Protein AF-A0AAD8WRL1-F1 (afdb_monomer)

Nearest PDB structures (foldseek):
  3tvi-assembly2_C  TM=7.198E-01  e=3.036E-01  Clostridium acetobutylicum
  3tvi-assembly6_K  TM=6.885E-01  e=3.903E-01  Clostridium acetobutylicum
  8fbp-assembly1_K  TM=5.168E-01  e=1.429E-01  Pseudomonas aeruginosa PAO1
  6o1x-assembly1_A  TM=5.511E-01  e=3.443E-01  Clostridium perfringens
  3eh8-assembly3_G  TM=3.098E-01  e=2.127E+00  Aspergillus nidulans

InterPro domains:
  IPR036638 Helix-loop-helix DNA-binding domain superfamily [G3DSA:4.10.280.10] (1-69)
  IPR036638 Helix-loop-helix DNA-binding domain superfamily [SSF47459] (2-57)
  IPR051358 Transcription factor AMS/ICE1/BHLH6-like [PTHR31945] (2-147)
  IPR054502 Plant bHLH transcription factor, ACT-like domain [PF22754] (72-148)

Radius of gyration: 30.79 Å; Cα contacts (8 Å, |Δi|>4): 154; chains: 1; bounding box: 70×44×80 Å

Organism: Lolium multiflorum (NCBI:txid4521)

Mean predicted aligned error: 15.36 Å

Foldseek 3Di:
DDPVVVVVVVVVVVLVVLCVVLVNPDPDSVSSVVSSVVSVVVVVVVVVVVVVVVVVVVVVVVVVQVPDQWDWDWDDDPAAIFIFTFHQDDFPCLVVLLVVLCVVVQFAFPDFDADPPRTGTTTGRGHDDDDDDPQDRVNSRVSSSVSVVCRPVPDDDD

Solvent-accessible surface area (backbone atoms only — not comparable to full-atom values): 9084 Å² total; per-residue (Å²): 131,57,74,66,57,55,52,52,51,55,50,50,53,54,49,53,52,50,23,61,76,48,69,42,86,58,91,44,71,69,52,31,52,50,45,39,53,49,46,54,52,52,51,54,53,49,53,53,52,50,54,55,49,53,53,49,53,49,52,60,46,47,70,48,54,81,68,55,65,70,46,74,50,65,42,87,48,103,66,25,36,41,37,38,42,33,38,95,60,94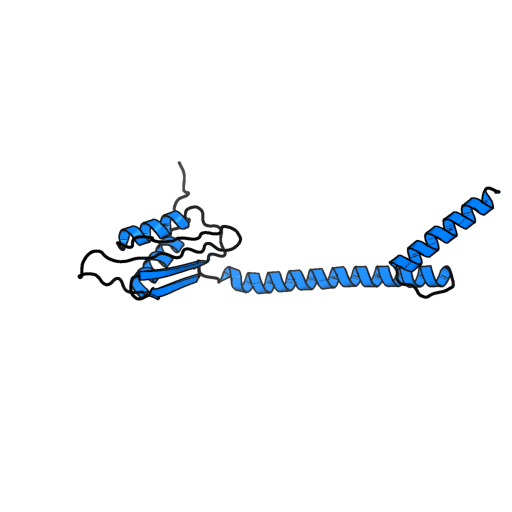,46,79,61,36,72,56,37,40,51,50,44,31,54,78,70,56,36,45,73,72,50,74,56,78,42,88,76,80,35,44,36,40,40,32,42,28,51,68,91,65,99,81,73,83,82,46,64,69,56,55,48,50,41,44,55,48,25,60,66,53,38,76,73,83,85,74,88,134

Sequence (158 aa):
MSRERKKAAALHEKMQILRSITHSHAMSNTSIIMDASEYIKELKQKVVRLNQEIAREEEATHSHKENSFPTVSVESLGHGFVVNVSSDKSCPGLLVSVLEAFEELGLTVLQATASSTDTFRLEAMGGGESQADNVDEDAVRGAVLQAMRNCGADQGDQ

Structure (mmCIF, N/CA/C/O backbone):
data_AF-A0AAD8WRL1-F1
#
_entry.id   AF-A0AAD8WRL1-F1
#
loop_
_atom_site.group_PDB
_atom_site.id
_atom_site.type_symbol
_atom_site.label_atom_id
_atom_site.label_alt_id
_atom_site.label_comp_id
_atom_site.label_asym_id
_atom_site.label_entity_id
_atom_site.label_seq_id
_atom_site.pdbx_PDB_ins_code
_atom_site.Cartn_x
_atom_site.Cartn_y
_atom_site.Cartn_z
_atom_site.occupancy
_atom_site.B_iso_or_equiv
_atom_site.auth_seq_id
_atom_site.auth_comp_id
_atom_site.auth_asym_id
_atom_site.auth_atom_id
_atom_site.pdbx_PDB_model_num
ATOM 1 N N . MET A 1 1 ? 25.706 -8.026 -49.096 1.00 61.31 1 MET A N 1
ATOM 2 C CA . MET A 1 1 ? 26.388 -7.411 -47.927 1.00 61.31 1 MET A CA 1
ATOM 3 C C . MET A 1 1 ? 27.380 -8.407 -47.339 1.00 61.31 1 MET A C 1
ATOM 5 O O . MET A 1 1 ? 26.949 -9.507 -47.014 1.00 61.31 1 MET A O 1
ATOM 9 N N . SER A 1 2 ? 28.668 -8.049 -47.218 1.00 89.44 2 SER A N 1
ATOM 10 C CA . SER A 1 2 ? 29.689 -8.921 -46.595 1.00 89.44 2 SER A CA 1
ATOM 11 C C . SER A 1 2 ? 29.380 -9.201 -45.119 1.00 89.44 2 SER A C 1
ATOM 13 O O . SER A 1 2 ? 28.690 -8.409 -44.468 1.00 89.44 2 SER A O 1
ATOM 15 N N . ARG A 1 3 ? 29.916 -10.300 -44.576 1.00 90.94 3 ARG A N 1
ATOM 16 C CA . ARG A 1 3 ? 29.769 -10.703 -43.166 1.00 90.94 3 ARG A CA 1
ATOM 17 C C . ARG A 1 3 ? 30.207 -9.593 -42.203 1.00 90.94 3 ARG A C 1
ATOM 19 O O . ARG A 1 3 ? 29.540 -9.353 -41.201 1.00 90.94 3 ARG A O 1
ATOM 26 N N . GLU A 1 4 ? 31.267 -8.871 -42.541 1.00 92.81 4 GLU A N 1
ATOM 27 C CA . GLU A 1 4 ? 31.828 -7.759 -41.765 1.00 92.81 4 GLU A CA 1
ATOM 28 C C . GLU A 1 4 ? 30.851 -6.582 -41.696 1.00 92.81 4 GLU A C 1
ATOM 30 O O . GLU A 1 4 ? 30.631 -6.020 -40.626 1.00 92.81 4 GLU A O 1
ATOM 35 N N . ARG A 1 5 ? 30.181 -6.262 -42.811 1.00 92.25 5 ARG A N 1
ATOM 36 C CA . ARG A 1 5 ? 29.174 -5.190 -42.853 1.00 92.25 5 ARG A CA 1
ATOM 37 C C . ARG A 1 5 ? 27.960 -5.517 -41.984 1.00 92.25 5 ARG A C 1
ATOM 39 O O . ARG A 1 5 ? 27.441 -4.631 -41.315 1.00 92.25 5 ARG A O 1
ATOM 46 N N . LYS A 1 6 ? 27.536 -6.788 -41.945 1.00 93.38 6 LYS A N 1
ATOM 47 C CA . LYS A 1 6 ? 26.451 -7.239 -41.055 1.00 93.38 6 LYS A CA 1
ATOM 48 C C . LYS A 1 6 ? 26.834 -7.100 -39.577 1.00 93.38 6 LYS A C 1
ATOM 50 O O . LYS A 1 6 ? 26.027 -6.630 -38.785 1.00 93.38 6 LYS A O 1
ATOM 55 N N . LYS A 1 7 ? 28.071 -7.461 -39.213 1.00 94.44 7 LYS A N 1
ATOM 56 C CA . LYS A 1 7 ? 28.583 -7.293 -37.841 1.00 94.44 7 LYS A CA 1
ATOM 57 C C . LYS A 1 7 ? 28.655 -5.821 -37.428 1.00 94.44 7 LYS A C 1
ATOM 59 O O . LYS A 1 7 ? 28.250 -5.493 -36.319 1.00 94.44 7 LYS A O 1
ATOM 64 N N . ALA A 1 8 ? 29.129 -4.948 -38.316 1.00 94.31 8 ALA A N 1
ATOM 65 C CA . ALA A 1 8 ? 29.195 -3.512 -38.054 1.00 94.31 8 ALA A CA 1
ATOM 66 C C . ALA A 1 8 ? 27.800 -2.897 -37.846 1.00 94.31 8 ALA A C 1
ATOM 68 O O . ALA A 1 8 ? 27.607 -2.127 -36.909 1.00 94.31 8 ALA A O 1
ATOM 69 N N . ALA A 1 9 ? 26.818 -3.288 -38.666 1.00 95.31 9 ALA A N 1
ATOM 70 C CA . ALA A 1 9 ? 25.434 -2.839 -38.516 1.00 95.31 9 ALA A CA 1
ATOM 71 C C . ALA A 1 9 ? 24.817 -3.293 -37.180 1.00 95.31 9 ALA A C 1
ATOM 73 O O . ALA A 1 9 ? 24.262 -2.474 -36.455 1.00 95.31 9 ALA A O 1
ATOM 74 N N . ALA A 1 10 ? 24.993 -4.566 -36.811 1.00 96.44 10 ALA A N 1
ATOM 75 C CA . ALA A 1 10 ? 24.490 -5.095 -35.541 1.00 96.44 10 ALA A CA 1
ATOM 76 C C . ALA A 1 10 ? 25.144 -4.428 -34.317 1.00 96.44 10 ALA A C 1
ATOM 78 O O . ALA A 1 10 ? 24.490 -4.208 -33.300 1.00 96.44 10 ALA A O 1
ATOM 79 N N . LEU A 1 11 ? 26.438 -4.098 -34.397 1.00 95.12 11 LEU A N 1
ATOM 80 C CA . LEU A 1 11 ? 27.111 -3.337 -33.345 1.00 95.12 11 LEU A CA 1
ATOM 81 C C . LEU A 1 11 ? 26.520 -1.930 -33.226 1.00 95.12 11 LEU A C 1
ATOM 83 O O . LEU A 1 11 ? 26.259 -1.481 -32.115 1.00 95.12 11 LEU A O 1
ATOM 87 N N . HIS A 1 12 ? 26.289 -1.252 -34.351 1.00 95.44 12 HIS A N 1
ATOM 88 C CA . HIS A 1 12 ? 25.700 0.083 -34.348 1.00 95.44 12 HIS A CA 1
ATOM 89 C C . HIS A 1 12 ? 24.317 0.089 -33.685 1.00 95.44 12 HIS A C 1
ATOM 91 O O . HIS A 1 12 ? 24.071 0.907 -32.806 1.00 95.44 12 HIS A O 1
ATOM 97 N N . GLU A 1 13 ? 23.456 -0.867 -34.033 1.00 96.88 13 GLU A N 1
ATOM 98 C CA . GLU A 1 13 ? 22.130 -1.023 -33.424 1.00 96.88 13 GLU A CA 1
ATOM 99 C C . GLU A 1 13 ? 22.215 -1.234 -31.904 1.00 96.88 13 GLU A C 1
ATOM 101 O O . GLU A 1 13 ? 21.565 -0.523 -31.137 1.00 96.88 13 GLU A O 1
ATOM 106 N N . LYS A 1 14 ? 23.096 -2.135 -31.448 1.00 97.25 14 LYS A N 1
ATOM 107 C CA . LYS A 1 14 ? 23.337 -2.361 -30.014 1.00 97.25 14 LYS A CA 1
ATOM 108 C C . LYS A 1 14 ? 23.812 -1.102 -29.291 1.00 97.25 14 LYS A C 1
ATOM 110 O O . LYS A 1 14 ? 23.390 -0.858 -28.165 1.00 97.25 14 LYS A O 1
ATOM 115 N N . MET A 1 15 ? 24.667 -0.302 -29.928 1.00 96.75 15 MET A N 1
ATOM 116 C CA . MET A 1 15 ? 25.148 0.953 -29.350 1.00 96.75 15 MET A CA 1
ATOM 117 C C . MET A 1 15 ? 24.042 2.007 -29.251 1.00 96.75 15 MET A C 1
ATOM 119 O O . MET A 1 15 ? 23.995 2.718 -28.252 1.00 96.75 15 MET A O 1
ATOM 123 N N . GLN A 1 16 ? 23.136 2.090 -30.232 1.00 96.12 16 GLN A N 1
ATOM 124 C CA . GLN A 1 16 ? 21.990 3.005 -30.162 1.00 96.12 16 GLN A CA 1
ATOM 125 C C . GLN A 1 16 ? 21.022 2.618 -29.042 1.00 96.12 16 GLN A C 1
ATOM 127 O O . GLN A 1 16 ? 20.570 3.481 -28.294 1.00 96.12 16 GLN A O 1
ATOM 132 N N . ILE A 1 17 ? 20.756 1.319 -28.878 1.00 97.50 17 ILE A N 1
ATOM 133 C CA . ILE A 1 17 ? 19.935 0.814 -27.771 1.00 97.50 17 ILE A CA 1
ATOM 134 C C . ILE A 1 17 ? 20.590 1.150 -26.431 1.00 97.50 17 ILE A C 1
ATOM 136 O O . ILE A 1 17 ? 19.932 1.712 -25.557 1.00 97.50 17 ILE A O 1
ATOM 140 N N . LEU A 1 18 ? 21.887 0.853 -26.281 1.00 97.38 18 LEU A N 1
ATOM 141 C CA . LEU A 1 18 ? 22.623 1.155 -25.055 1.00 97.38 18 LEU A CA 1
ATOM 142 C C . LEU A 1 18 ? 22.537 2.648 -24.726 1.00 97.38 18 LEU A C 1
ATOM 144 O O . LEU A 1 18 ? 22.148 2.991 -23.618 1.00 97.38 18 LEU A O 1
ATOM 148 N N . ARG A 1 19 ? 22.798 3.512 -25.715 1.00 96.94 19 ARG A N 1
ATOM 149 C CA . ARG A 1 19 ? 22.703 4.970 -25.594 1.00 96.94 19 ARG A CA 1
ATOM 150 C C . ARG A 1 19 ? 21.322 5.433 -25.131 1.00 96.94 19 ARG A C 1
ATOM 152 O O . ARG A 1 19 ? 21.235 6.291 -24.259 1.00 96.94 19 ARG A O 1
ATOM 159 N N . SER A 1 20 ? 20.257 4.878 -25.709 1.00 97.81 20 SER A N 1
ATOM 160 C CA . SER A 1 20 ? 18.883 5.237 -25.353 1.00 97.81 20 SER A CA 1
ATOM 161 C C . SER A 1 20 ? 18.536 4.825 -23.924 1.00 97.81 20 SER A C 1
ATOM 163 O O . SER A 1 20 ? 17.939 5.611 -23.199 1.00 97.81 20 SER A O 1
ATOM 165 N N . ILE A 1 21 ? 18.902 3.609 -23.511 1.00 97.19 21 ILE A N 1
ATOM 166 C CA . ILE A 1 21 ? 18.582 3.091 -22.172 1.00 97.19 21 ILE A CA 1
ATOM 167 C C . ILE A 1 21 ? 19.362 3.856 -21.100 1.00 97.19 21 ILE A C 1
ATOM 169 O O . ILE A 1 21 ? 18.825 4.177 -20.042 1.00 97.19 21 ILE A O 1
ATOM 173 N N . THR A 1 22 ? 20.624 4.178 -21.380 1.00 96.69 22 THR A N 1
ATOM 174 C CA . THR A 1 22 ? 21.499 4.887 -20.439 1.00 96.69 22 THR A CA 1
ATOM 175 C C . THR A 1 22 ? 21.349 6.402 -20.520 1.00 96.69 22 THR A C 1
ATOM 177 O O . THR A 1 22 ? 22.076 7.111 -19.835 1.00 96.69 22 THR A O 1
ATOM 180 N N . HIS A 1 23 ? 20.415 6.905 -21.341 1.00 95.50 23 HIS A N 1
ATOM 181 C CA . HIS A 1 23 ? 20.175 8.333 -21.573 1.00 95.50 23 HIS A CA 1
ATOM 182 C C . HIS A 1 23 ? 21.456 9.103 -21.947 1.00 95.50 23 HIS A C 1
ATOM 184 O O . HIS A 1 23 ? 21.626 10.277 -21.621 1.00 95.50 23 HIS A O 1
ATOM 190 N N . SER A 1 24 ? 22.375 8.438 -22.651 1.00 95.94 24 SER A N 1
ATOM 191 C CA . SER A 1 24 ? 23.657 9.023 -23.024 1.00 95.94 24 SER A CA 1
ATOM 192 C C . SER A 1 24 ? 23.493 9.986 -24.202 1.00 95.94 24 SER A C 1
ATOM 194 O O . SER A 1 24 ? 22.987 9.652 -25.280 1.00 95.94 24 SER A O 1
ATOM 196 N N . HIS A 1 25 ? 23.993 11.205 -24.031 1.00 94.69 25 HIS A N 1
ATOM 197 C CA . HIS A 1 25 ? 24.072 12.193 -25.107 1.00 94.69 25 HIS A CA 1
ATOM 198 C C . HIS A 1 25 ? 25.385 12.104 -25.892 1.00 94.69 25 HIS A C 1
ATOM 200 O O . HIS A 1 25 ? 25.586 12.871 -26.834 1.00 94.69 25 HIS A O 1
ATOM 206 N N . ALA A 1 26 ? 26.264 11.161 -25.557 1.00 94.25 26 ALA A N 1
ATOM 207 C CA . ALA A 1 26 ? 27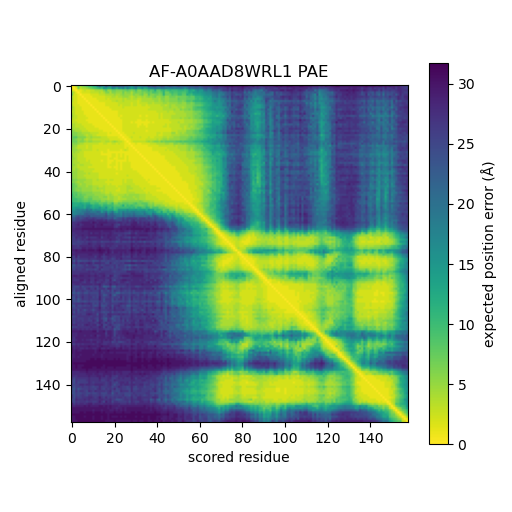.576 11.068 -26.161 1.00 94.25 26 ALA A CA 1
ATOM 208 C C . ALA A 1 26 ? 27.538 10.607 -27.626 1.00 94.25 26 ALA A C 1
ATOM 210 O O . ALA A 1 26 ? 26.692 9.822 -28.051 1.00 94.25 26 ALA A O 1
ATOM 211 N N . MET A 1 27 ? 28.501 11.096 -28.411 1.00 89.06 27 MET A N 1
ATOM 212 C CA . MET A 1 27 ? 28.598 10.814 -29.850 1.00 89.06 27 MET A CA 1
ATOM 213 C C . MET A 1 27 ? 29.604 9.707 -30.188 1.00 89.06 27 MET A C 1
ATOM 215 O O . MET A 1 27 ? 29.638 9.240 -31.324 1.00 89.06 27 MET A O 1
ATOM 219 N N . SER A 1 28 ? 30.417 9.276 -29.216 1.00 95.88 28 SER A N 1
ATOM 220 C CA . SER A 1 28 ? 31.409 8.211 -29.390 1.00 95.88 28 SER A CA 1
ATOM 221 C C . SER A 1 28 ? 30.989 6.942 -28.649 1.00 95.88 28 SER A C 1
ATOM 223 O O . SER A 1 28 ? 30.462 7.014 -27.540 1.00 95.88 28 SER A O 1
ATOM 225 N N . ASN A 1 29 ? 31.271 5.770 -29.226 1.00 95.00 29 ASN A N 1
ATOM 226 C CA . ASN A 1 29 ? 30.947 4.492 -28.585 1.00 95.00 29 ASN A CA 1
ATOM 227 C C . ASN A 1 29 ? 31.649 4.327 -27.230 1.00 95.00 29 ASN A C 1
ATOM 229 O O . ASN A 1 29 ? 31.048 3.809 -26.296 1.00 95.00 29 ASN A O 1
ATOM 233 N N . THR A 1 30 ? 32.894 4.794 -27.106 1.00 97.31 30 THR A N 1
ATOM 234 C CA . THR A 1 30 ? 33.647 4.744 -25.845 1.00 97.31 30 THR A CA 1
ATOM 235 C C . THR A 1 30 ? 32.959 5.562 -24.758 1.00 97.31 30 THR A C 1
ATOM 237 O O . THR A 1 30 ? 32.783 5.075 -23.646 1.00 97.31 30 THR A O 1
ATOM 240 N N . SER A 1 31 ? 32.520 6.776 -25.091 1.00 97.56 31 SER A N 1
ATOM 241 C CA . SER A 1 31 ? 31.791 7.638 -24.160 1.00 97.56 31 SER A CA 1
ATOM 242 C C . SER A 1 31 ? 30.425 7.048 -23.796 1.00 97.56 31 SER A C 1
ATOM 244 O O . SER A 1 31 ? 30.099 7.003 -22.622 1.00 97.56 31 SER A O 1
ATOM 246 N N . ILE A 1 32 ? 29.680 6.484 -2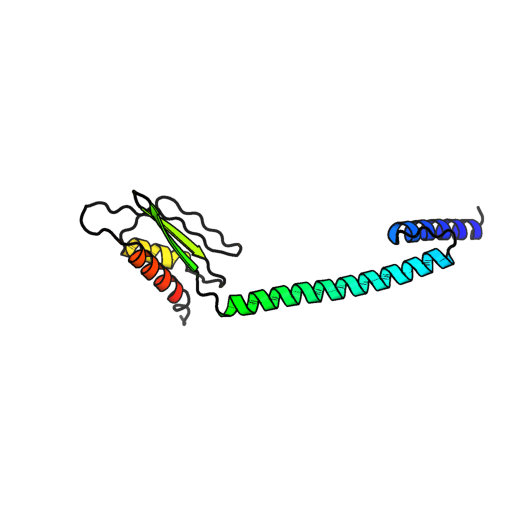4.758 1.00 97.69 32 ILE A N 1
ATOM 247 C CA . ILE A 1 32 ? 28.403 5.798 -24.477 1.00 97.69 32 ILE A CA 1
ATOM 248 C C . ILE A 1 32 ? 28.605 4.635 -23.489 1.00 97.69 32 ILE A C 1
ATOM 250 O O . ILE A 1 32 ? 27.794 4.440 -22.588 1.00 97.69 32 ILE A O 1
ATOM 254 N N . ILE A 1 33 ? 29.685 3.858 -23.635 1.00 97.81 33 ILE A N 1
ATOM 255 C CA . ILE A 1 33 ? 30.013 2.749 -22.721 1.00 97.81 33 ILE A CA 1
ATOM 256 C C . ILE A 1 33 ? 30.406 3.267 -21.331 1.00 97.81 33 ILE A C 1
ATOM 258 O O . ILE A 1 33 ? 30.065 2.644 -20.323 1.00 97.81 33 ILE A O 1
ATOM 262 N N . MET A 1 34 ? 31.119 4.390 -21.263 1.00 97.81 34 MET A N 1
ATOM 263 C CA . MET A 1 34 ? 31.489 5.025 -20.000 1.00 97.81 34 MET A CA 1
ATOM 264 C C . MET A 1 34 ? 30.246 5.524 -19.254 1.00 97.81 34 MET A C 1
ATOM 266 O O . MET A 1 34 ? 30.049 5.131 -18.107 1.00 97.81 34 MET A O 1
ATOM 270 N N . ASP A 1 35 ? 29.362 6.255 -19.938 1.00 97.94 35 ASP A N 1
ATOM 271 C CA . ASP A 1 35 ? 28.078 6.717 -19.396 1.00 97.94 35 ASP A CA 1
ATOM 272 C C . ASP A 1 35 ? 27.217 5.526 -18.941 1.00 97.94 35 ASP A C 1
ATOM 274 O O . ASP A 1 35 ? 26.619 5.541 -17.869 1.00 97.94 35 ASP A O 1
ATOM 278 N N . ALA A 1 36 ? 27.197 4.435 -19.716 1.00 98.19 36 ALA A N 1
ATOM 279 C CA . ALA A 1 36 ? 26.507 3.204 -19.331 1.00 98.19 36 ALA A CA 1
ATOM 280 C C . ALA A 1 36 ? 27.069 2.587 -18.042 1.00 98.19 36 ALA A C 1
ATOM 282 O O . ALA A 1 36 ? 26.319 2.092 -17.200 1.00 98.19 36 ALA A O 1
ATOM 283 N N . SER A 1 37 ? 28.394 2.606 -17.890 1.00 98.12 37 SER A N 1
ATOM 284 C CA . SER A 1 37 ? 29.075 2.072 -16.709 1.00 98.12 37 SER A CA 1
ATOM 285 C C . SER A 1 37 ? 28.771 2.911 -15.466 1.00 98.12 37 SER A C 1
ATOM 287 O O . SER A 1 37 ? 28.547 2.355 -14.388 1.00 98.12 37 SER A O 1
ATOM 289 N N . GLU A 1 38 ? 28.716 4.233 -15.624 1.00 98.00 38 GLU A N 1
ATOM 290 C CA . GLU A 1 38 ? 28.306 5.166 -14.575 1.00 98.00 38 GLU A CA 1
ATOM 291 C C . GLU A 1 38 ? 26.838 4.958 -14.185 1.00 98.00 38 GLU A C 1
ATOM 293 O O . GLU A 1 38 ? 26.546 4.730 -13.011 1.00 98.00 38 GLU A O 1
ATOM 298 N N . TYR A 1 39 ? 25.936 4.867 -15.163 1.00 98.31 39 TYR A N 1
ATOM 299 C CA . TYR A 1 39 ? 24.514 4.618 -14.929 1.00 98.31 39 TYR A CA 1
ATOM 300 C C . TYR A 1 39 ? 24.255 3.315 -14.152 1.00 98.31 39 TYR A C 1
ATOM 302 O O . TYR A 1 39 ? 23.459 3.278 -13.212 1.00 98.31 39 TYR A O 1
ATOM 310 N N . ILE A 1 40 ? 24.976 2.232 -14.471 1.00 98.31 40 ILE A N 1
ATOM 311 C CA . ILE A 1 40 ? 24.888 0.970 -13.715 1.00 98.31 40 ILE A CA 1
ATOM 312 C C . ILE A 1 40 ? 25.317 1.169 -12.254 1.00 98.31 40 ILE A C 1
ATOM 314 O O . ILE A 1 40 ? 24.708 0.595 -11.345 1.00 98.31 40 ILE A O 1
ATOM 318 N N . LYS A 1 41 ? 26.368 1.957 -12.005 1.00 98.06 41 LYS A N 1
ATOM 319 C CA . LYS A 1 41 ? 26.847 2.249 -10.648 1.00 98.06 41 LYS A CA 1
ATOM 320 C C . LYS A 1 41 ? 25.812 3.055 -9.863 1.00 98.06 41 LYS A C 1
ATOM 322 O O . LYS A 1 41 ? 25.527 2.703 -8.717 1.00 98.06 41 LYS A O 1
ATOM 327 N N . GLU A 1 42 ? 25.219 4.071 -10.481 1.00 97.81 42 GLU A N 1
ATOM 328 C CA . GLU A 1 42 ? 24.154 4.877 -9.880 1.00 97.81 42 GLU A CA 1
ATOM 329 C C . GLU A 1 42 ? 22.924 4.035 -9.535 1.00 97.81 42 GLU A C 1
ATOM 331 O O . GLU A 1 42 ? 22.410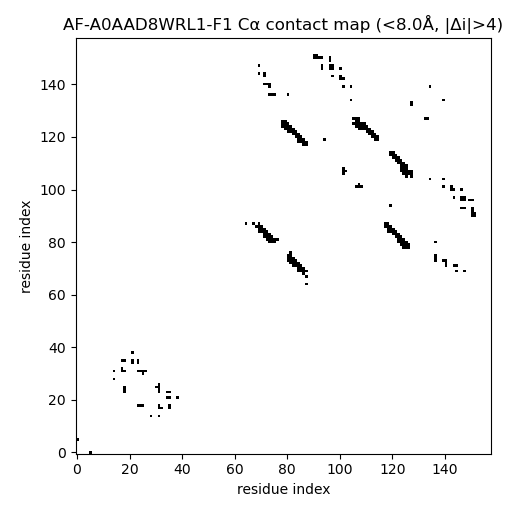 4.119 -8.419 1.00 97.81 42 GLU A O 1
ATOM 336 N N . LEU A 1 43 ? 22.481 3.167 -10.450 1.00 98.19 43 LEU A N 1
ATOM 337 C CA . LEU A 1 43 ? 21.353 2.268 -10.206 1.00 98.19 43 LEU A CA 1
ATOM 338 C C . LEU A 1 43 ? 21.622 1.322 -9.035 1.00 98.19 43 LEU A C 1
ATOM 340 O O . LEU A 1 43 ? 20.766 1.172 -8.163 1.00 98.19 43 LEU A O 1
ATOM 344 N N . LYS A 1 44 ? 22.822 0.734 -8.958 1.00 98.12 44 LYS A N 1
ATOM 345 C CA . LYS A 1 44 ? 23.215 -0.106 -7.816 1.00 98.12 44 LYS A CA 1
ATOM 346 C C . LYS A 1 44 ? 23.144 0.666 -6.500 1.00 98.12 44 LYS A C 1
ATOM 348 O O . LYS A 1 44 ? 22.589 0.165 -5.526 1.00 98.12 44 LYS A O 1
ATOM 353 N N . GLN A 1 45 ? 23.662 1.893 -6.472 1.00 98.12 45 GLN A N 1
ATOM 354 C CA . GLN A 1 45 ? 23.588 2.748 -5.285 1.00 98.12 45 GLN A CA 1
ATOM 355 C C . GLN A 1 45 ? 22.146 3.136 -4.939 1.00 98.12 45 GLN A C 1
ATOM 357 O O . GLN A 1 45 ? 21.791 3.194 -3.763 1.00 98.12 45 GLN A O 1
ATOM 362 N N . LYS A 1 46 ? 21.296 3.383 -5.942 1.00 98.00 46 LYS A N 1
ATOM 363 C CA . LYS A 1 46 ? 19.878 3.699 -5.741 1.00 98.00 46 LYS A CA 1
ATOM 364 C C . LYS A 1 46 ? 19.124 2.529 -5.110 1.00 98.00 46 LYS A C 1
ATOM 366 O O . LYS A 1 46 ? 18.387 2.760 -4.160 1.00 98.00 46 LYS A O 1
ATOM 371 N N . VAL A 1 47 ? 19.362 1.297 -5.567 1.00 98.19 47 VAL A N 1
ATOM 372 C CA . VAL A 1 47 ? 18.774 0.087 -4.964 1.00 98.19 47 VAL A CA 1
ATOM 373 C C . VAL A 1 47 ? 19.186 -0.055 -3.499 1.00 98.19 47 VAL A C 1
ATOM 375 O O . VAL A 1 47 ? 18.330 -0.261 -2.647 1.00 98.19 47 VAL A O 1
ATOM 378 N N . VAL A 1 48 ? 20.474 0.121 -3.181 1.00 97.88 48 VAL A N 1
ATOM 379 C CA . VAL A 1 48 ? 20.953 0.044 -1.788 1.00 97.88 48 VAL A CA 1
ATOM 380 C C . VAL A 1 48 ? 20.276 1.093 -0.904 1.00 97.88 48 VAL A C 1
ATOM 382 O O . VAL A 1 48 ? 19.819 0.756 0.184 1.00 97.88 48 VAL A O 1
ATOM 385 N N . ARG A 1 49 ? 20.172 2.346 -1.367 1.00 97.06 49 ARG A N 1
ATOM 386 C CA . ARG A 1 49 ? 19.506 3.416 -0.605 1.00 97.06 49 ARG A CA 1
ATOM 387 C C . ARG A 1 49 ? 18.026 3.133 -0.369 1.00 97.06 49 ARG A C 1
ATOM 389 O O . ARG A 1 49 ? 17.573 3.302 0.755 1.00 97.06 49 ARG A O 1
ATOM 396 N N . LEU A 1 50 ? 17.303 2.691 -1.399 1.00 97.31 50 LEU A N 1
ATOM 397 C CA . LEU A 1 50 ? 15.881 2.363 -1.280 1.00 97.31 50 LEU A CA 1
ATOM 398 C C . LEU A 1 50 ? 15.659 1.205 -0.304 1.00 97.31 50 LEU A C 1
ATOM 400 O O . LEU A 1 50 ? 14.805 1.303 0.565 1.00 97.31 50 LEU A O 1
ATOM 404 N N . ASN A 1 51 ? 16.485 0.158 -0.361 1.00 95.25 51 ASN A N 1
ATOM 405 C CA . ASN A 1 51 ? 16.392 -0.947 0.596 1.00 95.25 51 ASN A CA 1
ATOM 406 C C . ASN A 1 51 ? 16.657 -0.490 2.043 1.00 95.25 51 ASN A C 1
ATOM 408 O O . ASN A 1 51 ? 16.016 -0.976 2.966 1.00 95.25 51 ASN A O 1
ATOM 412 N N . GLN A 1 52 ? 17.579 0.455 2.257 1.00 95.06 52 GLN A N 1
ATOM 413 C CA . GLN A 1 52 ? 17.828 1.045 3.581 1.00 95.06 52 GLN A CA 1
ATOM 414 C C . GLN A 1 52 ? 16.699 1.965 4.056 1.00 95.06 52 GLN A C 1
ATOM 416 O O . GLN A 1 52 ? 16.548 2.181 5.253 1.00 95.06 52 GLN A O 1
ATOM 421 N N . GLU A 1 53 ? 15.969 2.596 3.141 1.00 93.88 53 GLU A N 1
ATOM 422 C CA . GLU A 1 53 ? 14.797 3.414 3.459 1.00 93.88 53 GLU A CA 1
ATOM 423 C C . GLU A 1 53 ? 13.619 2.527 3.859 1.00 93.88 53 GLU A C 1
ATOM 425 O O . GLU A 1 53 ? 13.095 2.715 4.950 1.00 93.88 53 GLU A O 1
ATOM 430 N N . ILE A 1 54 ? 13.332 1.481 3.075 1.00 91.56 54 ILE A N 1
ATOM 431 C CA . ILE A 1 54 ? 12.327 0.459 3.401 1.00 91.56 54 ILE A CA 1
ATOM 432 C C . ILE A 1 54 ? 12.615 -0.161 4.772 1.00 91.56 54 ILE A C 1
ATOM 434 O O . ILE A 1 54 ? 11.752 -0.142 5.639 1.00 91.56 54 ILE A O 1
ATOM 438 N N . ALA A 1 55 ? 13.851 -0.611 5.018 1.00 88.44 55 ALA A N 1
ATOM 439 C CA . ALA A 1 55 ? 14.217 -1.179 6.316 1.00 88.44 55 ALA A CA 1
ATOM 440 C C . ALA A 1 55 ? 14.040 -0.174 7.470 1.00 88.44 55 ALA A C 1
ATOM 442 O O . ALA A 1 55 ? 13.641 -0.548 8.564 1.00 88.44 55 ALA A O 1
ATOM 443 N N . ARG A 1 56 ? 14.312 1.121 7.252 1.00 87.06 56 ARG A N 1
ATOM 444 C CA . ARG A 1 56 ? 14.103 2.152 8.283 1.00 87.06 56 ARG A CA 1
ATOM 445 C C . ARG A 1 56 ? 12.625 2.422 8.551 1.00 87.06 56 ARG A C 1
ATOM 447 O O . ARG A 1 56 ? 12.272 2.652 9.703 1.00 87.06 56 ARG A O 1
ATOM 454 N N . GLU A 1 57 ? 11.780 2.405 7.525 1.00 81.75 57 GLU A N 1
ATOM 455 C CA . GLU A 1 57 ? 10.325 2.515 7.676 1.00 81.75 57 GLU A CA 1
ATOM 456 C C . GLU A 1 57 ? 9.735 1.280 8.368 1.00 81.75 57 GLU A C 1
ATOM 458 O O . GLU A 1 57 ? 8.877 1.411 9.242 1.00 81.75 57 GLU A O 1
ATOM 463 N N . GLU A 1 58 ? 10.236 0.087 8.049 1.00 75.69 58 GLU A N 1
ATOM 464 C CA . GLU A 1 58 ? 9.887 -1.157 8.736 1.00 75.69 58 GLU A CA 1
ATOM 465 C C . GLU A 1 58 ? 10.285 -1.095 10.218 1.00 75.69 58 GLU A C 1
ATOM 467 O O . GLU A 1 58 ? 9.446 -1.321 11.078 1.00 75.69 58 GLU A O 1
ATOM 472 N N . GLU A 1 59 ? 11.506 -0.686 10.565 1.00 69.25 59 GLU A N 1
ATOM 473 C CA . GLU A 1 59 ? 11.933 -0.535 11.970 1.00 69.25 59 GLU A CA 1
ATOM 474 C C . GLU A 1 59 ? 11.144 0.558 12.724 1.00 69.25 59 GLU A C 1
ATOM 476 O O . GLU A 1 59 ? 10.760 0.392 13.890 1.00 69.25 59 GLU A O 1
ATOM 481 N N . ALA A 1 60 ? 10.841 1.678 12.060 1.00 63.62 60 ALA A N 1
ATOM 482 C CA . ALA A 1 60 ? 10.005 2.740 12.623 1.00 63.62 60 ALA A CA 1
ATOM 483 C C . ALA A 1 60 ? 8.553 2.282 12.846 1.00 63.62 60 ALA A C 1
ATOM 485 O O . ALA A 1 60 ? 7.903 2.711 13.799 1.00 63.62 60 ALA A O 1
ATOM 486 N N . THR A 1 61 ? 8.043 1.383 12.004 1.00 56.16 61 THR A N 1
ATOM 487 C CA . THR A 1 61 ? 6.722 0.777 12.196 1.00 56.16 61 THR A CA 1
ATOM 488 C C . THR A 1 61 ? 6.752 -0.397 13.172 1.00 56.16 61 THR A C 1
ATOM 490 O O . THR A 1 61 ? 5.775 -0.576 13.889 1.00 56.16 61 THR A O 1
ATOM 493 N N . HIS A 1 62 ? 7.847 -1.151 13.297 1.00 51.53 62 HIS A N 1
ATOM 494 C CA . HIS A 1 62 ? 8.000 -2.249 14.260 1.00 51.53 62 HIS A CA 1
ATOM 495 C C . HIS A 1 62 ? 8.109 -1.754 15.705 1.00 51.53 62 HIS A C 1
ATOM 497 O O . HIS A 1 62 ? 7.437 -2.292 16.584 1.00 51.53 62 HIS A O 1
ATOM 503 N N . SER A 1 63 ? 8.844 -0.666 15.942 1.00 49.09 63 SER A N 1
ATOM 504 C CA . SER A 1 63 ? 8.894 -0.001 17.254 1.00 49.09 63 SER A CA 1
ATOM 505 C C . SER A 1 63 ? 7.542 0.595 17.686 1.00 49.09 63 SER A C 1
ATOM 507 O O . SER A 1 63 ? 7.263 0.679 18.882 1.00 49.09 63 SER A O 1
ATOM 509 N N . HIS A 1 64 ? 6.662 0.927 16.733 1.00 47.91 64 HIS A N 1
ATOM 510 C CA . HIS A 1 64 ? 5.262 1.272 17.002 1.00 47.91 64 HIS A CA 1
ATOM 511 C C . HIS A 1 64 ? 4.315 0.056 17.057 1.00 47.91 64 HIS A C 1
ATOM 513 O O . HIS A 1 64 ? 3.338 0.106 17.798 1.00 47.91 64 HIS A O 1
ATOM 519 N N . LYS A 1 65 ? 4.593 -1.042 16.341 1.00 46.88 65 LYS A N 1
ATOM 520 C CA . LYS A 1 65 ? 3.758 -2.260 16.291 1.00 46.88 65 LYS A CA 1
ATOM 521 C C . LYS A 1 65 ? 3.940 -3.193 17.486 1.00 46.88 65 LYS A C 1
ATOM 523 O O . LYS A 1 65 ? 2.984 -3.867 17.857 1.00 46.88 65 LYS A O 1
ATOM 528 N N . GLU A 1 66 ? 5.113 -3.240 18.119 1.00 45.50 66 GLU A N 1
ATOM 529 C CA . GLU A 1 66 ? 5.304 -4.071 19.323 1.00 45.50 66 GLU A CA 1
ATOM 530 C C . GLU A 1 66 ? 4.541 -3.532 20.545 1.00 45.50 66 GLU A C 1
ATOM 532 O O . GLU A 1 66 ? 4.167 -4.310 21.421 1.00 45.50 66 GLU A O 1
ATOM 537 N N . ASN A 1 67 ? 4.210 -2.235 20.545 1.00 45.56 67 ASN A N 1
ATOM 538 C CA . ASN A 1 67 ? 3.413 -1.565 21.578 1.00 45.56 67 ASN A CA 1
ATOM 539 C C . ASN A 1 67 ? 2.044 -1.062 21.088 1.00 45.56 67 ASN A C 1
ATOM 541 O O . ASN A 1 67 ? 1.353 -0.360 21.832 1.00 45.56 67 ASN A O 1
ATOM 545 N N . SER A 1 68 ? 1.632 -1.401 19.864 1.00 50.69 68 SER A N 1
ATOM 546 C CA . SER A 1 68 ? 0.303 -1.048 19.367 1.00 50.69 68 SER A CA 1
ATOM 547 C C . SER A 1 68 ? -0.714 -1.963 20.037 1.00 50.69 68 SER A C 1
ATOM 549 O O . SER A 1 68 ? -0.948 -3.106 19.634 1.00 50.69 68 SER A O 1
ATOM 551 N N . PHE A 1 69 ? -1.265 -1.484 21.149 1.00 56.16 69 PHE A N 1
ATOM 552 C CA . PHE A 1 69 ? -2.476 -2.062 21.698 1.00 56.16 69 PHE A CA 1
ATOM 553 C C . PHE A 1 69 ? -3.567 -1.984 20.628 1.00 56.16 69 PHE A C 1
ATOM 555 O O . PHE A 1 69 ? -3.622 -1.000 19.884 1.00 56.16 69 PHE A O 1
ATOM 562 N N . PRO A 1 70 ? -4.445 -2.994 20.550 1.00 68.44 70 PRO A N 1
ATOM 563 C CA . PRO A 1 70 ? -5.610 -2.896 19.695 1.00 68.44 70 PRO A CA 1
ATOM 564 C C . PRO A 1 70 ? -6.325 -1.563 19.927 1.00 68.44 70 PRO A C 1
ATOM 566 O O . PRO A 1 70 ? -6.649 -1.212 21.064 1.00 68.44 70 PRO A O 1
ATOM 569 N N . THR A 1 71 ? -6.516 -0.797 18.857 1.00 76.38 71 THR A N 1
ATOM 570 C CA . THR A 1 71 ? -7.149 0.515 18.966 1.00 76.38 71 THR A CA 1
ATOM 571 C C . THR A 1 71 ? -8.650 0.330 18.810 1.00 76.38 71 THR A C 1
ATOM 573 O O . THR A 1 71 ? -9.122 -0.233 17.824 1.00 76.38 71 THR A O 1
ATOM 576 N N . VAL A 1 72 ? -9.392 0.791 19.814 1.00 84.00 72 VAL A N 1
ATOM 577 C CA . VAL A 1 72 ? -10.855 0.810 19.824 1.00 84.00 72 VAL A CA 1
ATOM 578 C C . VAL A 1 72 ? -11.293 2.259 19.956 1.00 84.00 72 VAL A C 1
ATOM 580 O O . VAL A 1 72 ? -10.901 2.941 20.906 1.00 84.00 72 VAL A O 1
ATOM 583 N N . SER A 1 73 ? -12.108 2.736 19.023 1.00 85.25 73 SER A N 1
ATOM 584 C CA . SER A 1 73 ? -12.856 3.984 19.175 1.00 85.25 73 SER A CA 1
ATOM 585 C C . SER A 1 73 ? -14.344 3.676 19.197 1.00 85.25 73 SER A C 1
ATOM 587 O O . SER A 1 73 ? -14.816 2.828 18.443 1.00 85.25 73 SER A O 1
ATOM 589 N N . VAL A 1 74 ? -15.070 4.360 20.071 1.00 85.44 74 VAL A N 1
ATOM 590 C CA . VAL A 1 74 ? -16.524 4.287 20.158 1.00 85.44 74 VAL A CA 1
ATOM 591 C C . VAL A 1 74 ? -17.021 5.718 20.044 1.00 85.44 74 VAL A C 1
ATOM 593 O O . VAL A 1 74 ? -16.484 6.603 20.695 1.00 85.44 74 VAL A O 1
ATOM 596 N N . GLU A 1 75 ? -17.991 5.958 19.177 1.00 82.81 75 GLU A N 1
ATOM 597 C CA . GLU A 1 75 ? -18.629 7.261 19.019 1.00 82.81 75 GLU A CA 1
ATOM 598 C C . GLU A 1 75 ? -20.127 7.093 19.262 1.00 82.81 75 GLU A C 1
ATOM 600 O O . GLU A 1 75 ? -20.767 6.247 18.635 1.00 82.81 75 GLU A O 1
ATOM 605 N N . SER A 1 76 ? -20.699 7.879 20.175 1.00 79.44 76 SER A N 1
ATOM 606 C CA . SER A 1 76 ? -22.148 7.898 20.384 1.00 79.44 76 SER A CA 1
ATOM 607 C C . SER A 1 76 ? -22.829 8.750 19.311 1.00 79.44 76 SER A C 1
ATOM 609 O O . SER A 1 76 ? -22.524 9.931 19.135 1.00 79.44 76 SER A O 1
ATOM 611 N N . LEU A 1 77 ? -23.784 8.155 18.603 1.00 71.12 77 LEU A N 1
ATOM 612 C CA . LEU A 1 77 ? -24.736 8.843 17.740 1.00 71.12 77 LEU A CA 1
ATOM 613 C C . LEU A 1 77 ? -26.123 8.769 18.371 1.00 71.12 77 LEU A C 1
ATOM 615 O O . LEU A 1 77 ? -26.430 7.847 19.112 1.00 71.12 77 LEU A O 1
ATOM 619 N N . GLY A 1 78 ? -27.001 9.723 18.056 1.00 68.81 78 GLY A N 1
ATOM 620 C CA . GLY A 1 78 ? -28.273 9.903 18.774 1.00 68.81 78 GLY A CA 1
ATOM 621 C C . GLY A 1 78 ? -29.185 8.669 18.919 1.00 68.81 78 GLY A C 1
ATOM 622 O O . GLY A 1 78 ? -30.078 8.704 19.754 1.00 68.81 78 GLY A O 1
ATOM 623 N N . HIS A 1 79 ? -28.982 7.599 18.142 1.00 68.75 79 HIS A N 1
ATOM 624 C CA . HIS A 1 79 ? -29.698 6.324 18.282 1.00 68.75 79 HIS A CA 1
ATOM 625 C C . HIS A 1 79 ? -28.779 5.084 18.326 1.00 68.75 79 HIS A C 1
ATOM 627 O O . HIS A 1 79 ? -29.254 3.979 18.079 1.00 68.75 79 HIS A O 1
ATOM 633 N N . GLY A 1 80 ? -27.481 5.247 18.612 1.00 73.38 80 GLY A N 1
ATOM 634 C CA . GLY A 1 80 ? -26.579 4.124 18.865 1.00 73.38 80 GLY A CA 1
ATOM 635 C C . GLY A 1 80 ? -25.094 4.457 18.847 1.00 73.38 80 GLY A C 1
ATOM 636 O O . GLY A 1 80 ? -24.700 5.577 19.157 1.00 73.38 80 GLY A O 1
ATOM 637 N N . PHE A 1 81 ? -24.259 3.481 18.495 1.00 80.81 81 PHE A N 1
ATOM 638 C CA . PHE A 1 81 ? -22.804 3.621 18.528 1.00 80.81 81 PHE A CA 1
ATOM 639 C C . PHE A 1 81 ? -22.184 3.406 17.150 1.00 80.81 81 PHE A C 1
ATOM 641 O O . PHE A 1 81 ? -22.695 2.673 16.310 1.00 80.81 81 PHE A O 1
ATOM 648 N N . VAL A 1 82 ? -21.045 4.040 16.915 1.00 83.69 82 VAL A N 1
ATOM 649 C CA . VAL A 1 82 ? -20.110 3.637 15.870 1.00 83.69 82 VAL A CA 1
ATOM 650 C C . VAL A 1 82 ? -18.877 3.138 16.582 1.00 83.69 82 VAL A C 1
ATOM 652 O O . VAL A 1 82 ? -18.129 3.903 17.186 1.00 83.69 82 VAL A O 1
ATOM 655 N N . VAL A 1 83 ? -18.691 1.826 16.543 1.00 83.25 83 VAL A N 1
ATOM 656 C CA . VAL A 1 83 ? -17.464 1.201 17.013 1.00 83.25 83 VAL A CA 1
ATOM 657 C C . VAL A 1 83 ? -16.490 1.171 15.836 1.00 83.25 83 VAL A C 1
ATOM 659 O O . VAL A 1 83 ? -16.872 1.083 14.673 1.00 83.25 83 VAL A O 1
ATOM 662 N N . A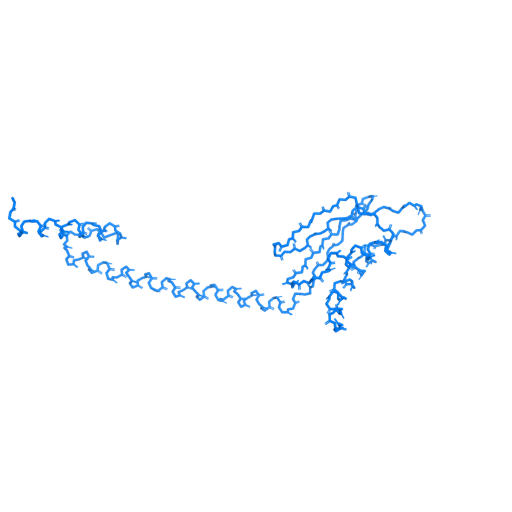SN A 1 84 ? -15.206 1.330 16.103 1.00 82.25 84 ASN A N 1
ATOM 663 C CA . ASN A 1 84 ? -14.167 1.021 15.142 1.00 82.25 84 ASN A CA 1
ATOM 664 C C . ASN A 1 84 ? -13.072 0.289 15.892 1.00 82.25 84 ASN A C 1
ATOM 666 O O . ASN A 1 84 ? -12.580 0.745 16.924 1.00 82.25 84 ASN A O 1
ATOM 670 N N . VAL A 1 85 ? -12.727 -0.864 15.353 1.00 81.06 85 VAL A N 1
ATOM 671 C CA . VAL A 1 85 ? -11.708 -1.739 15.892 1.00 81.06 85 VAL A CA 1
ATOM 672 C C . VAL A 1 85 ? -10.547 -1.707 14.904 1.00 81.06 85 VAL A C 1
ATOM 674 O O . VAL A 1 85 ? -10.727 -1.503 13.706 1.00 81.06 85 VAL A O 1
ATOM 677 N N . SER A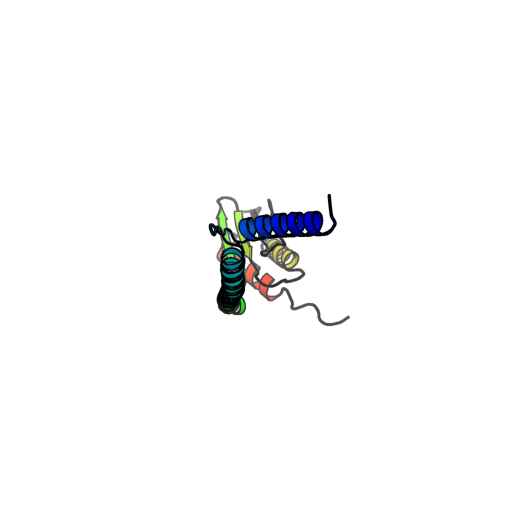 1 86 ? -9.324 -1.824 15.390 1.00 76.62 86 SER A N 1
ATOM 678 C CA . SER A 1 86 ? -8.177 -2.109 14.539 1.00 76.62 86 SER A CA 1
ATOM 679 C C . SER A 1 86 ? -7.170 -2.924 15.328 1.00 76.62 86 SER A C 1
ATOM 681 O O . SER A 1 86 ? -6.849 -2.608 16.476 1.00 76.62 86 SER A O 1
ATOM 683 N N . SER A 1 87 ? -6.684 -3.991 14.705 1.00 73.19 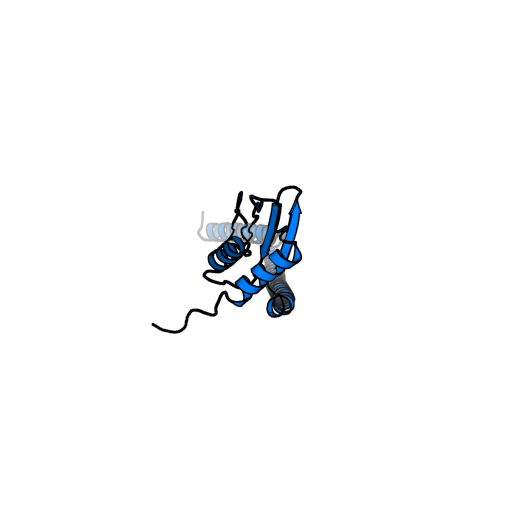87 SER A N 1
ATOM 684 C CA . SER A 1 87 ? -5.677 -4.875 15.272 1.00 73.19 87 SER A CA 1
ATOM 685 C C . SER A 1 87 ? -4.573 -5.069 14.251 1.00 73.19 87 SER A C 1
ATOM 687 O O . SER A 1 87 ? -4.837 -5.524 13.141 1.00 73.19 87 SER A O 1
ATOM 689 N N . ASP A 1 88 ? -3.344 -4.785 14.668 1.00 65.44 88 ASP A N 1
ATOM 690 C CA . ASP A 1 88 ? -2.137 -5.019 13.870 1.00 65.44 88 ASP A CA 1
ATOM 691 C C . ASP A 1 88 ? -1.690 -6.494 13.928 1.00 65.44 88 ASP A C 1
ATOM 693 O O . ASP A 1 88 ? -0.728 -6.894 13.268 1.00 65.44 88 ASP A O 1
ATOM 697 N N . LYS A 1 89 ? -2.381 -7.314 1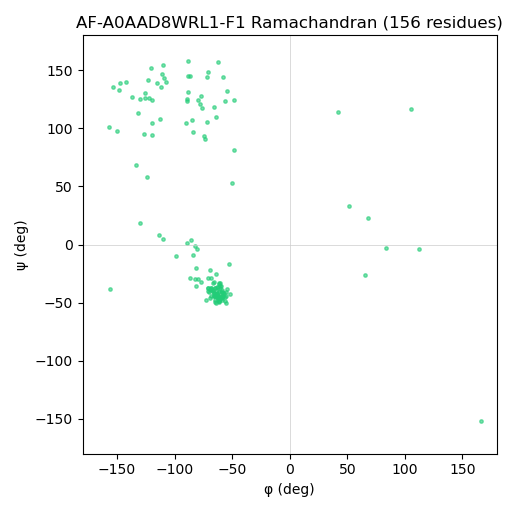4.736 1.00 65.31 89 LYS A N 1
ATOM 698 C CA . LYS A 1 89 ? -2.162 -8.757 14.881 1.00 65.31 89 LYS A CA 1
ATOM 699 C C . LYS A 1 89 ? -3.348 -9.531 14.318 1.00 65.31 89 LYS A C 1
ATOM 701 O O . LYS A 1 89 ? -4.504 -9.215 14.616 1.00 65.31 89 LYS A O 1
ATOM 706 N N . SER A 1 90 ? -3.049 -10.581 13.552 1.00 65.50 90 SER A N 1
ATOM 707 C CA . SER A 1 90 ? -4.057 -11.550 13.119 1.00 65.50 90 SER A CA 1
ATOM 708 C C . SER A 1 90 ? -4.581 -12.291 14.344 1.00 65.50 90 SER A C 1
ATOM 710 O O . SER A 1 90 ? -3.811 -12.953 15.039 1.00 65.50 90 SER A O 1
ATOM 712 N N . CYS A 1 91 ? -5.875 -12.152 14.616 1.00 69.81 91 CYS A N 1
ATOM 713 C CA . CYS A 1 91 ? -6.529 -12.803 15.738 1.00 69.81 91 CYS A CA 1
ATOM 714 C C . CYS A 1 91 ? -7.747 -13.587 15.228 1.00 69.81 91 CYS A C 1
ATOM 716 O O . CYS A 1 91 ? -8.814 -12.997 15.013 1.00 69.81 91 CYS A O 1
ATOM 718 N N . PRO A 1 92 ? -7.593 -14.898 14.957 1.00 74.56 92 PRO A N 1
ATOM 719 C CA . PRO A 1 92 ? -8.706 -15.747 14.554 1.00 74.56 92 PRO A CA 1
ATOM 720 C C . PRO A 1 92 ? -9.835 -15.668 15.586 1.00 74.56 92 PRO A C 1
ATOM 722 O O . PRO A 1 92 ? -9.586 -15.750 16.783 1.00 74.56 92 PRO A O 1
ATOM 725 N N . GLY A 1 93 ? -11.071 -15.477 15.126 1.00 79.44 93 GLY A N 1
ATOM 726 C CA . GLY A 1 93 ? -12.237 -15.381 16.011 1.00 79.44 93 GLY A CA 1
ATOM 727 C C . GLY A 1 93 ? -12.495 -13.997 16.616 1.00 79.44 93 GLY A C 1
ATOM 728 O O . GLY A 1 93 ? -13.535 -13.822 17.236 1.00 79.44 93 GLY A O 1
ATOM 729 N N . LEU A 1 94 ? -11.649 -12.986 16.375 1.00 81.44 94 LEU A N 1
ATOM 730 C CA . LEU A 1 94 ? -11.853 -11.637 16.925 1.00 81.44 94 LEU A CA 1
ATOM 731 C C . LEU A 1 94 ? -13.223 -11.034 16.580 1.00 81.44 94 LEU A C 1
ATOM 733 O O . LEU A 1 94 ? -13.880 -10.474 17.449 1.00 81.44 94 L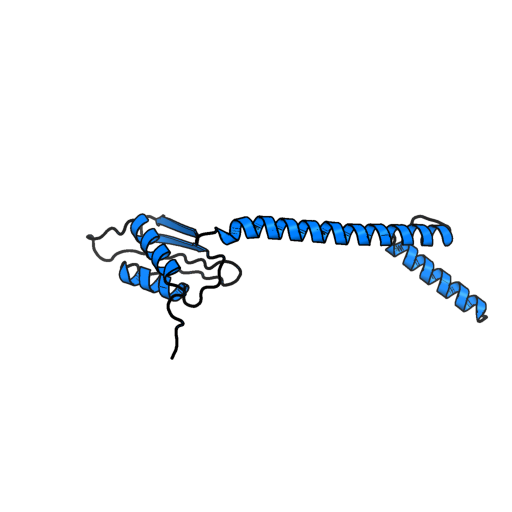EU A O 1
ATOM 737 N N . LEU A 1 95 ? -13.668 -11.161 15.326 1.00 83.25 95 LEU A N 1
ATOM 738 C CA . LEU A 1 95 ? -14.999 -10.695 14.923 1.00 83.25 95 LEU A CA 1
ATOM 739 C C . LEU A 1 95 ? -16.099 -11.366 15.759 1.00 83.25 95 LEU A C 1
ATOM 741 O O . LEU A 1 95 ? -17.033 -10.694 16.176 1.00 83.25 95 LEU A O 1
ATOM 745 N N . VAL A 1 96 ? -15.969 -12.669 16.019 1.00 86.75 96 VAL A N 1
ATOM 746 C CA . VAL A 1 96 ? -16.940 -13.426 16.818 1.00 86.75 96 VAL A CA 1
ATOM 747 C C . VAL A 1 96 ? -16.955 -12.894 18.248 1.00 86.75 96 VAL A C 1
ATOM 749 O O . VAL A 1 96 ? -18.009 -12.482 18.715 1.00 86.75 96 VAL A O 1
ATOM 752 N N . SER A 1 97 ? -15.787 -12.762 18.885 1.00 88.31 97 SER A N 1
ATOM 753 C CA . SER A 1 97 ? -15.683 -12.246 20.256 1.00 88.31 97 SER A CA 1
ATOM 754 C C . SER A 1 97 ? -16.227 -10.823 20.412 1.00 88.31 97 SER A C 1
ATOM 756 O O . SER A 1 97 ? -16.805 -10.485 21.441 1.00 88.31 97 SER A O 1
ATOM 758 N N . VAL A 1 98 ? -16.049 -9.963 19.404 1.00 87.38 98 VAL A N 1
ATOM 759 C CA . VAL A 1 98 ? -16.599 -8.598 19.437 1.00 87.38 98 VAL A CA 1
ATOM 760 C C . VAL A 1 98 ? -18.125 -8.608 19.297 1.00 87.38 98 VAL A C 1
ATOM 762 O O . VAL A 1 98 ? -18.794 -7.823 19.964 1.00 87.38 98 VAL A O 1
ATOM 765 N N . LEU A 1 99 ? -18.689 -9.493 18.471 1.00 87.69 99 LEU A N 1
ATOM 766 C CA . LEU A 1 99 ? -20.143 -9.631 18.339 1.00 87.69 99 LEU A CA 1
ATOM 767 C C . LEU A 1 99 ? -20.790 -10.222 19.599 1.00 87.69 99 LEU A C 1
ATOM 769 O O . LEU A 1 99 ? -21.850 -9.749 19.997 1.00 87.69 99 LEU A O 1
ATOM 773 N N . GLU A 1 100 ? -20.141 -11.189 20.250 1.00 88.69 100 GLU A N 1
ATOM 774 C CA . GLU A 1 100 ? -20.576 -11.734 21.547 1.00 88.69 100 GLU A CA 1
ATOM 775 C C . GLU A 1 100 ? -20.632 -10.630 22.614 1.00 88.69 100 GLU A C 1
ATOM 777 O O . GLU A 1 100 ? -21.633 -10.486 23.311 1.00 88.69 100 GLU A O 1
ATOM 782 N N . ALA A 1 101 ? -19.609 -9.770 22.674 1.00 89.44 101 ALA A N 1
ATOM 783 C CA . ALA A 1 101 ? -19.598 -8.628 23.588 1.00 89.44 101 ALA A CA 1
ATOM 784 C C . ALA A 1 101 ? -20.745 -7.635 23.319 1.00 89.44 101 ALA A C 1
ATOM 786 O O . ALA A 1 101 ? -21.264 -7.019 24.248 1.00 89.44 101 ALA A O 1
ATOM 787 N N . PHE A 1 102 ? -21.156 -7.458 22.062 1.00 86.75 102 PHE A N 1
ATOM 788 C CA . PHE A 1 102 ? -22.315 -6.625 21.735 1.00 86.75 102 PHE A CA 1
ATOM 789 C C . PHE A 1 102 ? -23.631 -7.266 22.171 1.00 86.75 102 PHE A C 1
ATOM 791 O O . PHE A 1 102 ? -24.485 -6.562 22.706 1.00 86.75 102 PHE A O 1
ATOM 798 N N . GLU A 1 103 ? -23.781 -8.579 21.996 1.00 85.00 103 GLU A N 1
ATOM 799 C CA . GLU A 1 103 ? -24.958 -9.322 22.453 1.00 85.00 103 GLU A CA 1
ATOM 800 C C . GLU A 1 103 ? -25.105 -9.267 23.982 1.00 85.00 103 GLU A C 1
ATOM 802 O O . GLU A 1 103 ? -26.191 -8.967 24.479 1.00 85.00 103 GLU A O 1
ATOM 807 N N . GLU A 1 104 ? -24.011 -9.451 24.730 1.00 86.50 104 GLU A N 1
ATOM 808 C CA . GLU A 1 104 ? -23.993 -9.328 26.197 1.00 86.50 104 GLU A CA 1
ATOM 809 C C . GLU A 1 104 ? -24.389 -7.926 26.682 1.00 86.50 104 GLU A C 1
ATOM 811 O O . GLU A 1 104 ? -25.025 -7.781 27.728 1.00 86.50 104 GLU A O 1
ATOM 816 N N . LEU A 1 105 ? -24.043 -6.892 25.910 1.00 84.38 105 LEU A N 1
ATOM 817 C CA . LEU A 1 105 ? -24.429 -5.505 26.172 1.00 84.38 105 LEU A CA 1
ATOM 818 C C . LEU A 1 105 ? -25.841 -5.156 25.672 1.00 84.38 105 LEU A C 1
ATOM 820 O O . LEU A 1 105 ? -26.275 -4.015 25.832 1.00 84.38 105 LEU A O 1
ATOM 824 N N . GLY A 1 106 ? -26.559 -6.093 25.047 1.00 78.50 106 GLY A N 1
ATOM 825 C CA . GLY A 1 106 ? -27.881 -5.841 24.469 1.00 78.50 106 GLY A CA 1
ATOM 826 C C . GLY A 1 106 ? -27.857 -4.901 23.257 1.00 78.50 106 GLY A C 1
ATOM 827 O O . GLY A 1 106 ? -28.864 -4.263 22.944 1.00 78.50 106 GLY A O 1
ATOM 828 N N . LEU A 1 107 ? -26.717 -4.784 22.570 1.00 79.06 107 LEU A N 1
ATOM 829 C CA . LEU A 1 107 ? -26.557 -3.949 21.383 1.00 79.06 107 LEU A CA 1
ATOM 830 C C . LEU A 1 107 ? -26.901 -4.746 20.123 1.00 79.06 107 LEU A C 1
ATOM 832 O O . LEU A 1 107 ? -26.303 -5.777 19.826 1.00 79.06 107 LEU A O 1
ATOM 836 N N . THR A 1 108 ? -27.832 -4.225 19.325 1.00 77.81 108 THR A N 1
ATOM 837 C CA . THR A 1 108 ? -28.138 -4.789 18.002 1.00 77.81 108 THR A CA 1
ATOM 838 C C . THR A 1 108 ? -27.240 -4.167 16.932 1.00 77.81 108 THR A C 1
ATOM 840 O O . THR A 1 108 ? -27.126 -2.949 16.837 1.00 77.81 108 THR A O 1
ATOM 843 N N . VAL A 1 109 ? -26.618 -4.983 16.079 1.00 81.75 109 VAL A N 1
ATOM 844 C CA . VAL A 1 109 ? -25.783 -4.495 14.969 1.00 81.75 109 VAL A CA 1
ATOM 845 C C . VAL A 1 109 ? -26.659 -4.173 13.754 1.00 81.75 109 VAL A C 1
ATOM 847 O O . VAL A 1 109 ? -27.133 -5.081 13.078 1.00 81.75 109 VAL A O 1
ATOM 850 N N . LEU A 1 110 ? -26.866 -2.886 13.447 1.00 77.00 110 LEU A N 1
ATOM 851 C CA . LEU A 1 110 ? -27.669 -2.475 12.278 1.00 77.00 110 LEU A CA 1
ATOM 852 C C . LEU A 1 110 ? -26.897 -2.502 10.951 1.00 77.00 110 LEU A C 1
ATOM 854 O O . LEU A 1 110 ? -27.458 -2.830 9.908 1.00 77.00 110 LEU A O 1
ATOM 858 N N . GLN A 1 111 ? -25.614 -2.155 10.978 1.00 74.88 111 GLN A N 1
ATOM 859 C CA . GLN A 1 111 ? -24.730 -2.137 9.814 1.00 74.88 111 GLN A CA 1
ATOM 860 C C . GLN A 1 111 ? -23.330 -2.497 10.283 1.00 74.88 111 GLN A C 1
ATOM 862 O O . GLN A 1 111 ? -22.935 -1.999 11.324 1.00 74.88 111 GLN A O 1
ATOM 867 N N . ALA A 1 112 ? -22.605 -3.311 9.511 1.00 80.19 112 ALA A N 1
ATOM 868 C CA . ALA A 1 112 ? -21.229 -3.721 9.777 1.00 80.19 112 ALA A CA 1
ATOM 869 C C . ALA A 1 112 ? -20.431 -3.793 8.467 1.00 80.19 112 ALA A C 1
ATOM 871 O O . ALA A 1 112 ? -20.935 -4.274 7.454 1.00 80.19 112 ALA A O 1
ATOM 872 N N . THR A 1 113 ? -19.175 -3.340 8.484 1.00 74.38 113 THR A N 1
ATOM 873 C CA . THR A 1 113 ? -18.236 -3.475 7.355 1.00 74.38 113 THR A CA 1
ATOM 874 C C . THR A 1 113 ? -16.915 -4.009 7.873 1.00 74.38 113 THR A C 1
ATOM 876 O O . THR A 1 113 ? -16.237 -3.277 8.581 1.00 74.38 113 THR A O 1
ATOM 879 N N . ALA A 1 114 ? -16.539 -5.231 7.489 1.00 74.06 114 ALA A N 1
ATOM 880 C CA . ALA A 1 114 ? -15.283 -5.860 7.893 1.00 74.06 114 ALA A CA 1
ATOM 881 C C . ALA A 1 114 ? -14.278 -5.922 6.731 1.00 74.06 114 ALA A C 1
ATOM 883 O O . ALA A 1 114 ? -14.638 -6.236 5.597 1.00 74.06 114 ALA A O 1
ATOM 884 N N . SER A 1 115 ? -13.006 -5.660 7.033 1.00 71.19 115 SER A N 1
ATOM 885 C CA . SER A 1 115 ? -11.862 -5.870 6.139 1.00 71.19 115 SER A CA 1
ATOM 886 C C . SER A 1 115 ? -10.862 -6.794 6.831 1.00 71.19 115 SER A C 1
ATOM 888 O O . SER A 1 115 ? -10.668 -6.707 8.041 1.00 71.19 115 SER A O 1
ATOM 890 N N . SER A 1 116 ? -10.241 -7.693 6.069 1.00 59.72 116 SER A N 1
ATOM 891 C CA . SER A 1 116 ? -9.131 -8.540 6.531 1.00 59.72 116 SER A CA 1
ATOM 892 C C . SER A 1 116 ? -7.794 -8.157 5.892 1.00 59.72 116 SER A C 1
ATOM 894 O O . SER A 1 116 ? -6.793 -8.840 6.088 1.00 59.72 116 SER A O 1
ATOM 896 N N . THR A 1 117 ? -7.775 -7.080 5.109 1.00 51.38 117 THR A N 1
ATOM 897 C CA . THR A 1 117 ? -6.554 -6.428 4.633 1.00 51.38 117 THR A CA 1
ATOM 898 C C . THR A 1 117 ? -6.177 -5.360 5.652 1.00 51.38 117 THR A C 1
ATOM 900 O O . THR A 1 117 ? -6.849 -4.336 5.764 1.00 51.38 117 THR A O 1
ATOM 903 N N . ASP A 1 118 ? -5.151 -5.671 6.438 1.00 46.91 118 ASP A N 1
ATOM 904 C CA . ASP A 1 118 ? -4.458 -4.833 7.423 1.00 46.91 118 ASP A CA 1
ATOM 905 C C . ASP A 1 118 ? -5.238 -4.364 8.671 1.00 46.91 118 ASP A C 1
ATOM 907 O O . ASP A 1 118 ? -4.602 -4.169 9.699 1.00 46.91 118 ASP A O 1
ATOM 911 N N . THR A 1 119 ? -6.575 -4.233 8.667 1.00 50.19 119 THR A N 1
ATOM 912 C CA . THR A 1 119 ? -7.358 -3.849 9.873 1.00 50.19 119 THR A CA 1
ATOM 913 C C . THR A 1 119 ? -8.814 -4.348 9.867 1.00 50.19 119 THR A C 1
ATOM 915 O O . THR A 1 119 ? -9.524 -4.206 8.872 1.00 50.19 119 THR A O 1
ATOM 918 N N . PHE A 1 120 ? -9.285 -4.881 11.006 1.00 53.97 120 PHE A N 1
ATOM 919 C CA . PHE A 1 120 ? -10.685 -5.272 11.241 1.00 53.97 120 PHE A CA 1
ATOM 920 C C . PHE A 1 120 ? -11.536 -4.078 11.686 1.00 53.97 120 PHE A C 1
ATOM 922 O O . PHE A 1 120 ? -11.563 -3.784 12.870 1.00 53.97 120 PHE A O 1
ATOM 929 N N . ARG A 1 121 ? -12.262 -3.423 10.776 1.00 55.19 121 ARG A N 1
ATOM 930 C CA . ARG A 1 121 ? -13.258 -2.390 11.121 1.00 55.19 121 ARG A CA 1
ATOM 931 C C . ARG A 1 121 ? -14.621 -3.039 11.415 1.00 55.19 121 ARG A C 1
ATOM 933 O O . ARG A 1 121 ? -14.964 -4.039 10.797 1.00 55.19 121 ARG A O 1
ATOM 940 N N . LEU A 1 122 ? -15.389 -2.486 12.354 1.00 63.69 122 LEU A N 1
ATOM 941 C CA . LEU A 1 122 ? -16.767 -2.899 12.644 1.00 63.69 122 LEU A CA 1
ATOM 942 C C . LEU A 1 122 ? -17.570 -1.707 13.151 1.00 63.69 122 LEU A C 1
ATOM 944 O O . LEU A 1 122 ? -17.514 -1.411 14.335 1.00 63.69 122 LEU A O 1
ATOM 948 N N . GLU A 1 123 ? -18.328 -1.071 12.265 1.00 61.38 123 GLU A N 1
ATOM 949 C CA . GLU A 1 123 ? -19.396 -0.138 12.644 1.00 61.38 123 GLU A CA 1
ATOM 950 C C . GLU A 1 123 ? -20.578 -0.937 13.226 1.00 61.38 123 GLU A C 1
ATOM 952 O O . GLU A 1 123 ? -20.774 -2.070 12.793 1.00 61.38 123 GLU A O 1
ATOM 957 N N . ALA A 1 124 ? -21.306 -0.429 14.234 1.00 62.00 124 ALA A N 1
ATOM 958 C CA . ALA A 1 124 ? -22.399 -1.176 14.875 1.00 62.00 124 ALA A CA 1
ATOM 959 C C . ALA A 1 124 ? -23.442 -0.293 15.592 1.00 62.00 124 ALA A C 1
ATOM 961 O O . ALA A 1 124 ? -23.282 0.106 16.739 1.00 62.00 124 ALA A O 1
ATOM 962 N N . MET A 1 125 ? -24.568 -0.108 14.908 1.00 58.44 125 MET A N 1
ATOM 963 C CA . MET A 1 125 ? -25.837 0.528 15.289 1.00 58.44 125 MET A CA 1
ATOM 964 C C . MET A 1 125 ? -26.581 0.162 16.594 1.00 58.44 125 MET A C 1
ATOM 966 O O . MET A 1 125 ? -27.755 -0.155 16.478 1.00 58.44 125 MET A O 1
ATOM 970 N N . GLY A 1 126 ? -26.016 0.178 17.802 1.00 56.91 126 GLY A N 1
ATOM 971 C CA . GLY A 1 126 ? -26.753 -0.326 18.985 1.00 56.91 126 GLY A CA 1
ATOM 972 C C . GLY A 1 126 ? -27.853 0.593 19.559 1.00 56.91 126 GLY A C 1
ATOM 973 O O . GLY A 1 126 ? -27.528 1.646 20.088 1.00 56.91 126 GLY A O 1
ATOM 974 N N . GLY A 1 127 ? -29.128 0.179 19.554 1.00 53.47 127 GLY A N 1
ATOM 975 C CA . GLY A 1 127 ? -30.227 0.850 20.272 1.00 53.47 127 GLY A CA 1
ATOM 976 C C . GLY A 1 127 ? -30.973 -0.111 21.206 1.00 53.47 127 GLY A C 1
ATOM 977 O O . GLY A 1 127 ? -31.421 -1.163 20.760 1.00 53.47 127 GLY A O 1
ATOM 978 N N . GLY A 1 128 ? -31.098 0.237 22.491 1.00 50.91 128 GLY A N 1
ATOM 979 C CA . GLY A 1 128 ? -31.815 -0.575 23.480 1.00 50.91 128 GLY A CA 1
ATOM 980 C C . GLY A 1 128 ? -33.335 -0.428 23.359 1.00 50.91 128 GLY A C 1
ATOM 981 O O . GLY A 1 128 ? -33.876 0.673 23.501 1.00 50.91 128 GLY A O 1
ATOM 982 N N . GLU A 1 129 ? -34.047 -1.532 23.126 1.00 52.25 129 GLU A N 1
ATOM 983 C CA . GLU A 1 129 ? -35.497 -1.573 23.303 1.00 52.25 129 GLU A CA 1
ATOM 984 C C . GLU A 1 129 ? -35.800 -1.538 24.806 1.00 52.25 129 GLU A C 1
ATOM 986 O O . GLU A 1 129 ? -35.672 -2.540 25.503 1.00 52.25 129 GLU A O 1
ATOM 991 N N . SER A 1 130 ? -36.259 -0.382 25.286 1.00 48.56 130 SER A N 1
ATOM 992 C CA . SER A 1 130 ? -36.702 -0.067 26.658 1.00 48.56 130 SER A CA 1
ATOM 993 C C . SER A 1 130 ? -35.724 0.783 27.476 1.00 48.56 130 SER A C 1
ATOM 995 O O . SER A 1 130 ? -34.613 0.412 27.833 1.00 48.56 130 SER A O 1
ATOM 997 N N . GLN A 1 131 ? -36.250 1.956 27.806 1.00 50.38 131 GLN A N 1
ATOM 998 C CA . GLN A 1 131 ? -35.808 2.982 28.740 1.00 50.38 131 GLN A CA 1
ATOM 999 C C . GLN A 1 131 ? -35.424 2.400 30.122 1.00 50.38 131 GLN A C 1
ATOM 1001 O O . GLN A 1 131 ? -36.241 2.435 31.037 1.00 50.38 131 GLN A O 1
ATOM 1006 N N . ALA A 1 132 ? -34.211 1.856 30.286 1.00 45.66 132 ALA A N 1
ATOM 1007 C CA . ALA A 1 132 ? -33.648 1.553 31.613 1.00 45.66 132 ALA A CA 1
ATOM 1008 C C . ALA A 1 132 ? -32.109 1.480 31.675 1.00 45.66 132 ALA A C 1
ATOM 1010 O O . ALA A 1 132 ? -31.560 2.003 32.638 1.00 45.66 132 ALA A O 1
ATOM 1011 N N . ASP A 1 133 ? -31.410 0.941 30.670 1.00 53.31 133 ASP A N 1
ATOM 1012 C CA . ASP A 1 133 ? -29.938 0.868 30.678 1.00 53.31 133 ASP A CA 1
ATOM 1013 C C . ASP A 1 133 ? -29.357 1.634 29.489 1.00 53.31 133 ASP A C 1
ATOM 1015 O O . ASP A 1 133 ? -29.243 1.131 28.373 1.00 53.31 133 ASP A O 1
ATOM 1019 N N . ASN A 1 134 ? -29.007 2.900 29.723 1.00 64.31 134 ASN A N 1
ATOM 1020 C CA . ASN A 1 134 ? -28.202 3.663 28.775 1.00 64.31 134 ASN A CA 1
ATOM 1021 C C . ASN A 1 134 ? -26.768 3.124 28.883 1.00 64.31 134 ASN A C 1
ATOM 1023 O O . ASN A 1 134 ? -26.007 3.556 29.748 1.00 64.31 134 ASN A O 1
ATOM 1027 N N . VAL A 1 135 ? -26.429 2.125 28.066 1.00 71.75 135 VAL A N 1
ATOM 1028 C CA . VAL A 1 135 ? -25.049 1.642 27.932 1.00 71.75 135 VAL A CA 1
ATOM 1029 C C . VAL A 1 135 ? -24.183 2.839 27.541 1.00 71.75 135 VAL A C 1
ATOM 1031 O O . VAL A 1 135 ? -24.488 3.521 26.569 1.00 71.75 135 VAL A O 1
ATOM 1034 N N . ASP A 1 136 ? -23.152 3.138 28.327 1.00 80.94 136 ASP A N 1
ATOM 1035 C CA . ASP A 1 136 ? -22.275 4.288 28.089 1.00 80.94 136 ASP A CA 1
ATOM 1036 C C . ASP A 1 136 ? -21.108 3.931 27.152 1.00 80.94 136 ASP A C 1
ATOM 1038 O O . ASP A 1 136 ? -20.723 2.762 27.044 1.00 80.94 136 ASP A O 1
ATOM 1042 N N . GLU A 1 137 ? -20.516 4.934 26.496 1.00 83.69 137 GLU A N 1
ATOM 1043 C CA . GLU A 1 137 ? -19.395 4.766 25.555 1.00 83.69 137 GLU A CA 1
ATOM 1044 C C . GLU A 1 137 ? -18.251 3.953 26.181 1.00 83.69 137 GLU A C 1
ATOM 1046 O O . GLU A 1 137 ? -17.703 3.039 25.555 1.00 83.69 137 GLU A O 1
ATOM 1051 N N . ASP A 1 138 ? -17.927 4.245 27.441 1.00 85.56 138 ASP A N 1
ATOM 1052 C CA . ASP A 1 138 ? -16.853 3.583 28.177 1.00 85.56 138 ASP A CA 1
ATOM 1053 C C . ASP A 1 138 ? -17.146 2.101 28.446 1.00 85.56 138 ASP A C 1
ATOM 1055 O O . ASP A 1 138 ? -16.228 1.275 28.425 1.00 85.56 138 ASP A O 1
ATOM 1059 N N . ALA A 1 139 ? -18.418 1.734 28.638 1.00 86.75 139 ALA A N 1
ATOM 1060 C CA . ALA A 1 139 ? -18.824 0.341 28.814 1.00 86.75 139 ALA A CA 1
ATOM 1061 C C . ALA A 1 139 ? -18.637 -0.452 27.511 1.00 86.75 139 ALA A C 1
ATOM 1063 O O . ALA A 1 139 ? -18.045 -1.535 27.526 1.00 86.75 139 ALA A O 1
ATOM 1064 N N . VAL A 1 140 ? -19.049 0.126 26.375 1.00 86.69 140 VAL A N 1
ATOM 1065 C CA . VAL A 1 140 ? -18.837 -0.469 25.044 1.00 86.69 140 VAL A CA 1
ATOM 1066 C C . VAL A 1 140 ? -17.343 -0.611 24.756 1.00 86.69 140 VAL A C 1
ATOM 1068 O O . VAL A 1 140 ? -16.872 -1.686 24.383 1.00 86.69 140 VAL A O 1
ATOM 1071 N N . ARG A 1 141 ? -16.566 0.454 24.986 1.00 88.25 141 ARG A N 1
ATOM 1072 C CA . ARG A 1 141 ? -15.109 0.455 24.798 1.00 88.25 141 ARG A CA 1
ATOM 1073 C C . ARG A 1 141 ? -14.439 -0.624 25.652 1.00 88.25 141 ARG A C 1
ATOM 1075 O O . ARG A 1 141 ? -13.569 -1.343 25.158 1.00 88.25 141 ARG A O 1
ATOM 1082 N N . GLY A 1 142 ? -14.846 -0.754 26.915 1.00 88.00 142 GLY A N 1
ATOM 1083 C CA . GLY A 1 142 ? -14.326 -1.750 27.850 1.00 88.00 142 GLY A CA 1
ATOM 1084 C C . GLY A 1 142 ? -14.593 -3.188 27.404 1.00 88.00 142 GLY A C 1
ATOM 1085 O O . GLY A 1 142 ? -13.662 -3.998 27.382 1.00 88.00 142 GLY A O 1
ATOM 1086 N N . ALA A 1 143 ? -15.828 -3.486 26.993 1.00 88.75 143 ALA A N 1
ATOM 1087 C CA . ALA A 1 143 ? -16.226 -4.818 26.541 1.00 88.75 143 ALA A CA 1
ATOM 1088 C C . ALA A 1 143 ? -15.481 -5.241 25.265 1.00 88.75 143 ALA A C 1
ATOM 1090 O O . ALA A 1 143 ? -14.946 -6.347 25.190 1.00 88.75 143 ALA A O 1
ATOM 1091 N N . VAL A 1 144 ? -15.339 -4.331 24.296 1.00 88.62 144 VAL A N 1
ATOM 1092 C CA . VAL A 1 144 ? -14.594 -4.605 23.057 1.00 88.62 144 VAL A CA 1
ATOM 1093 C C . VAL A 1 144 ? -13.110 -4.836 23.351 1.00 88.62 144 VAL A C 1
ATOM 1095 O O . VAL A 1 144 ? -12.530 -5.803 22.863 1.00 88.62 144 VAL A O 1
ATOM 1098 N N . LEU A 1 145 ? -12.482 -4.021 24.207 1.00 87.75 145 LEU A N 1
ATOM 1099 C CA . LEU A 1 145 ? -11.088 -4.244 24.615 1.00 87.75 145 LEU A CA 1
ATOM 1100 C C . LEU A 1 145 ? -10.894 -5.580 25.345 1.00 87.75 145 LEU A C 1
ATOM 1102 O O . LEU A 1 145 ? -9.835 -6.202 25.235 1.00 87.75 145 LEU A O 1
ATOM 1106 N N . GLN A 1 146 ? -11.894 -6.031 26.100 1.00 87.56 146 GLN A N 1
ATOM 1107 C CA . GLN A 1 146 ? -11.876 -7.340 26.743 1.00 87.56 146 GLN A CA 1
ATOM 1108 C C . GLN A 1 146 ? -11.992 -8.477 25.723 1.00 87.56 146 GLN A C 1
ATOM 1110 O O . GLN A 1 146 ? -11.173 -9.395 25.768 1.00 87.56 146 GLN A O 1
ATOM 1115 N N . ALA A 1 147 ? -12.912 -8.380 24.762 1.00 87.50 147 ALA A N 1
ATOM 1116 C CA . ALA A 1 147 ? -13.025 -9.332 23.657 1.00 87.50 147 ALA A CA 1
ATOM 1117 C C . ALA A 1 147 ? -11.702 -9.460 22.881 1.00 87.50 147 ALA A C 1
ATOM 1119 O O . ALA A 1 147 ? -11.249 -10.560 22.573 1.00 87.50 147 ALA A O 1
ATOM 1120 N N . MET A 1 148 ? -11.018 -8.336 22.655 1.00 82.19 148 MET A N 1
ATOM 1121 C CA . MET A 1 148 ? -9.715 -8.298 21.987 1.00 82.19 148 MET A CA 1
ATOM 1122 C C . MET A 1 148 ? -8.573 -8.917 22.795 1.00 82.19 148 MET A C 1
ATOM 1124 O O . MET A 1 148 ? -7.616 -9.405 22.205 1.00 82.19 148 MET A O 1
ATOM 1128 N N . ARG A 1 149 ? -8.639 -8.904 24.132 1.00 80.94 149 ARG A N 1
ATOM 1129 C CA . ARG A 1 149 ? -7.662 -9.609 24.981 1.00 80.94 149 ARG A CA 1
ATOM 1130 C C . ARG A 1 149 ? -7.911 -11.111 25.037 1.00 80.94 149 ARG A C 1
ATOM 1132 O O . ARG A 1 149 ? -6.959 -11.870 25.180 1.00 80.94 149 ARG A O 1
ATOM 1139 N N . ASN A 1 150 ? -9.173 -11.518 24.947 1.00 76.69 150 ASN A N 1
ATOM 1140 C CA . ASN A 1 150 ? -9.567 -12.923 25.003 1.00 76.69 150 ASN A CA 1
ATOM 1141 C C . ASN A 1 150 ? -9.390 -13.629 23.652 1.00 76.69 150 ASN A C 1
ATOM 1143 O O . ASN A 1 150 ? -9.263 -14.853 23.608 1.00 76.69 150 ASN A O 1
ATOM 1147 N N . CYS A 1 151 ? -9.327 -12.866 22.558 1.00 65.81 151 CYS A N 1
ATOM 1148 C CA . CYS A 1 151 ? -9.007 -13.400 21.247 1.00 65.81 151 CYS A CA 1
ATOM 1149 C C . CYS A 1 151 ? -7.560 -13.958 21.281 1.00 65.81 151 CYS A C 1
ATOM 1151 O O . CYS A 1 151 ? -6.582 -13.232 21.455 1.00 65.81 151 CYS A O 1
ATOM 1153 N N . GLY A 1 152 ? -7.424 -15.286 21.219 1.00 58.44 152 GLY A N 1
ATOM 1154 C CA . GLY A 1 152 ? -6.143 -15.997 21.343 1.00 58.44 152 GLY A CA 1
ATOM 1155 C C . GLY A 1 152 ? -5.966 -16.853 22.605 1.00 58.44 152 GLY A C 1
ATOM 1156 O O . GLY A 1 152 ? -4.958 -17.549 22.701 1.00 58.44 152 GLY A O 1
ATOM 1157 N N . ALA A 1 153 ? -6.921 -16.858 23.543 1.00 51.69 153 ALA A N 1
ATOM 1158 C CA . ALA A 1 153 ? -6.854 -17.714 24.734 1.00 51.69 153 ALA A CA 1
ATOM 1159 C C . ALA A 1 153 ? -7.375 -19.152 24.517 1.00 51.69 153 ALA A C 1
ATOM 1161 O O . ALA A 1 153 ? -7.175 -19.987 25.395 1.00 51.69 153 ALA A O 1
ATOM 1162 N N . ASP A 1 154 ? -7.994 -19.458 23.369 1.00 50.25 154 ASP A N 1
ATOM 1163 C CA . ASP A 1 154 ? -8.650 -20.753 23.129 1.00 50.25 154 ASP A CA 1
ATOM 1164 C C . ASP A 1 154 ? -8.128 -21.492 21.884 1.00 50.25 154 ASP A C 1
ATOM 1166 O O . ASP A 1 154 ? -8.854 -21.807 20.945 1.00 50.25 154 ASP A O 1
ATOM 1170 N N . GLN A 1 155 ? -6.822 -21.760 21.866 1.00 47.62 155 GLN A N 1
ATOM 1171 C CA . GLN A 1 155 ? -6.264 -22.875 21.091 1.00 47.62 155 GLN A CA 1
ATOM 1172 C C . GLN A 1 155 ? -5.270 -23.646 21.962 1.00 47.62 155 GLN A C 1
ATOM 1174 O O . GLN A 1 155 ? -4.058 -23.599 21.759 1.00 47.62 155 GLN A O 1
ATOM 1179 N N . GLY A 1 156 ? -5.806 -24.324 22.975 1.00 43.84 156 GLY A N 1
ATOM 1180 C CA . GLY A 1 156 ? -5.120 -25.367 23.727 1.00 43.84 156 GLY A CA 1
ATOM 1181 C C . GLY A 1 156 ? -5.889 -26.677 23.591 1.00 43.84 156 GLY A C 1
ATOM 1182 O O . GLY A 1 156 ? -6.935 -26.823 24.207 1.00 43.84 156 GLY A O 1
ATOM 1183 N N . ASP A 1 157 ? -5.346 -27.577 22.771 1.00 40.62 157 ASP A N 1
ATOM 1184 C CA . ASP A 1 157 ? -5.577 -29.025 22.685 1.00 40.62 157 ASP A CA 1
ATOM 1185 C C . ASP A 1 157 ? -7.009 -29.585 22.799 1.00 40.62 157 ASP A C 1
ATOM 1187 O O . ASP A 1 157 ? -7.594 -29.690 23.881 1.00 40.62 157 ASP A O 1
ATOM 1191 N N . GLN A 1 158 ? -7.472 -30.164 21.684 1.00 33.00 158 GLN A N 1
ATOM 1192 C CA . GLN A 1 158 ? -8.162 -31.459 21.699 1.00 33.00 158 GLN A CA 1
ATOM 1193 C C . GLN A 1 158 ? -7.980 -32.225 20.387 1.00 33.00 158 GLN A C 1
ATOM 1195 O O . GLN A 1 158 ? -8.159 -31.615 19.309 1.00 33.00 158 GLN A O 1
#

pLDDT: mean 78.98, std 17.26, range [33.0, 98.31]

Secondary structure (DSSP, 8-state):
--HHHHHHHHHHHHHHHHHHHTT---SSHHHHHHHHHHHHHHHHHHHHHHHHHHHHHHHHHHHHHSS-PPEEEEEEETTEEEEEEE-SS--TTHHHHHHHHHHHTT---S------SS-----B----SSTT----HHHHHHHHHHHHHHTTS-----